Protein AF-A0A6J4P1A6-F1 (afdb_monomer_lite)

pLDDT: mean 94.54, std 6.15, range [62.12, 98.62]

Secondary structure (DSSP, 8-state):
-----HHHHHHTS--S----GGG--HHHHHHHHHHHHHS-HHHHHHHHHHHHHTTTTSS-HHHHHHHHHHTT-

Foldseek 3Di:
DVDDDLLCVQLVHCLDPDQDDPSPDPPVVVVVVVVCVVPVVSVVVSVVSSCVSVQPVHDDVVVVVVVVVVVVD

Radius of gyration: 16.76 Å; chains: 1; bounding box: 36×24×47 Å

Organism: NCBI:txid543078

Structure (mmCIF, N/CA/C/O backbone):
data_AF-A0A6J4P1A6-F1
#
_entry.id   AF-A0A6J4P1A6-F1
#
loop_
_atom_site.group_PDB
_atom_site.id
_atom_site.type_symbol
_atom_site.label_atom_id
_atom_site.label_alt_id
_atom_site.label_comp_id
_atom_site.label_asym_id
_atom_site.label_entity_id
_atom_site.label_seq_id
_atom_site.pdbx_PDB_ins_code
_atom_site.Cartn_x
_atom_site.Cartn_y
_atom_site.Cartn_z
_atom_site.occupancy
_atom_site.B_iso_or_equiv
_atom_site.auth_seq_id
_atom_site.auth_comp_id
_atom_site.auth_asym_id
_atom_site.auth_atom_id
_atom_site.pdbx_PDB_model_num
ATOM 1 N N . LEU A 1 1 ? 0.176 -12.645 5.967 1.00 69.56 1 LEU A N 1
ATOM 2 C CA . LEU A 1 1 ? -0.225 -11.514 5.106 1.00 69.56 1 LEU A CA 1
ATOM 3 C C . LEU A 1 1 ? 0.638 -11.588 3.863 1.00 69.56 1 LEU A C 1
ATOM 5 O O . LEU A 1 1 ? 1.844 -11.730 4.001 1.00 69.56 1 LEU A O 1
ATOM 9 N N . ASP A 1 2 ? 0.027 -11.587 2.690 1.00 88.69 2 ASP A N 1
ATOM 10 C CA . ASP A 1 2 ? 0.683 -11.677 1.379 1.00 88.69 2 ASP A CA 1
ATOM 11 C C . ASP A 1 2 ? 0.945 -10.292 0.749 1.00 88.69 2 ASP A C 1
ATOM 13 O O . ASP A 1 2 ? 1.411 -10.188 -0.380 1.00 88.69 2 ASP A O 1
ATOM 17 N N . THR A 1 3 ? 0.655 -9.228 1.500 1.00 95.81 3 THR A N 1
ATOM 18 C CA . THR A 1 3 ? 0.895 -7.819 1.177 1.00 95.81 3 THR A CA 1
ATOM 19 C C . THR A 1 3 ? 1.185 -7.045 2.464 1.00 95.81 3 THR A C 1
ATOM 21 O O . THR A 1 3 ? 0.788 -7.494 3.546 1.00 95.81 3 THR A O 1
ATOM 24 N N . VAL A 1 4 ? 1.863 -5.898 2.371 1.00 95.75 4 VAL A N 1
ATOM 25 C CA . VAL A 1 4 ? 2.267 -5.110 3.554 1.00 95.75 4 VAL A CA 1
ATOM 26 C C . VAL A 1 4 ? 1.768 -3.670 3.571 1.00 95.75 4 VAL A C 1
ATOM 28 O O . VAL A 1 4 ? 1.812 -3.035 4.625 1.00 95.75 4 VAL A O 1
ATOM 31 N N . THR A 1 5 ? 1.282 -3.120 2.458 1.00 96.56 5 THR A N 1
ATOM 32 C CA . THR A 1 5 ? 0.767 -1.747 2.470 1.00 96.56 5 THR A CA 1
ATOM 33 C C . THR A 1 5 ? -0.628 -1.698 3.077 1.00 96.56 5 THR A C 1
ATOM 35 O O . THR A 1 5 ? -1.506 -2.506 2.765 1.00 96.56 5 THR A O 1
ATOM 38 N N . LEU A 1 6 ? -0.866 -0.685 3.914 1.00 97.12 6 LEU A N 1
ATOM 39 C CA . LEU A 1 6 ? -2.182 -0.423 4.500 1.00 97.12 6 LEU A CA 1
ATOM 40 C C . LEU A 1 6 ? -3.273 -0.335 3.423 1.00 97.12 6 LEU A C 1
ATOM 42 O O . LEU A 1 6 ? -4.375 -0.843 3.614 1.00 97.12 6 LEU A O 1
ATOM 46 N N . VAL A 1 7 ? -2.951 0.270 2.277 1.00 98.06 7 VAL A N 1
ATOM 47 C CA . VAL A 1 7 ? -3.882 0.416 1.157 1.00 98.06 7 VAL A CA 1
ATOM 48 C C . VAL A 1 7 ? -4.304 -0.945 0.618 1.00 98.06 7 VAL A C 1
ATOM 50 O O . VAL A 1 7 ? -5.4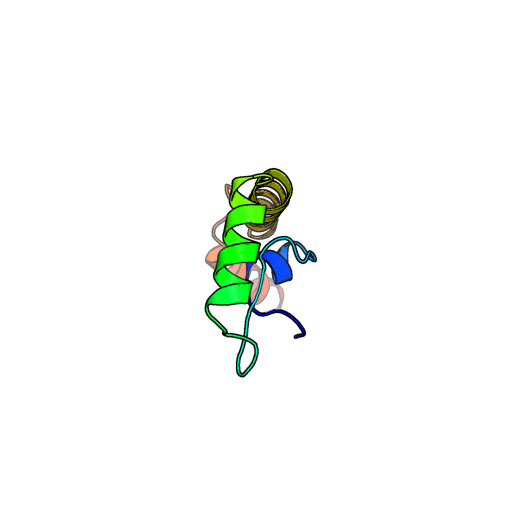99 -1.226 0.585 1.00 98.06 7 VAL A O 1
ATOM 53 N N . ASN A 1 8 ? -3.362 -1.819 0.255 1.00 97.88 8 ASN A N 1
ATOM 54 C CA . ASN A 1 8 ? -3.686 -3.145 -0.274 1.00 97.88 8 ASN A CA 1
ATOM 55 C C . ASN A 1 8 ? -4.432 -4.011 0.752 1.00 97.88 8 ASN A C 1
ATOM 57 O O . ASN A 1 8 ? -5.408 -4.670 0.395 1.00 97.88 8 ASN A O 1
ATOM 61 N N . ILE A 1 9 ? -4.026 -3.962 2.027 1.00 97.81 9 ILE A N 1
ATOM 62 C CA . ILE A 1 9 ? -4.666 -4.715 3.117 1.00 97.81 9 ILE A CA 1
ATOM 63 C C . ILE A 1 9 ? -6.120 -4.271 3.303 1.00 97.81 9 ILE A C 1
ATOM 65 O O . ILE A 1 9 ? -7.032 -5.093 3.260 1.00 97.81 9 ILE A O 1
ATOM 69 N N . VAL A 1 10 ? -6.351 -2.971 3.497 1.00 97.12 10 VAL A N 1
ATOM 70 C CA . VAL A 1 10 ? -7.680 -2.442 3.837 1.00 97.12 10 VAL A CA 1
ATOM 71 C C . VAL A 1 10 ? -8.606 -2.427 2.625 1.00 97.12 10 VAL A C 1
ATOM 73 O O . VAL A 1 10 ? -9.802 -2.671 2.773 1.00 97.12 10 VAL A O 1
ATOM 76 N N . SER A 1 11 ? -8.090 -2.154 1.422 1.00 97.31 11 SER A N 1
ATOM 77 C CA . SER A 1 11 ? -8.897 -2.179 0.193 1.00 97.31 11 SER A CA 1
ATOM 78 C C . SER A 1 11 ? -9.173 -3.603 -0.306 1.00 97.31 11 SER A C 1
ATOM 80 O O . SER A 1 11 ? -10.185 -3.812 -0.974 1.00 97.31 11 SER A O 1
ATOM 82 N N . GLY A 1 12 ? -8.343 -4.588 0.056 1.00 96.69 12 GLY A N 1
ATOM 83 C CA . GLY A 1 12 ? -8.414 -5.951 -0.478 1.00 96.69 12 GLY A CA 1
ATOM 84 C C . GLY A 1 12 ? -7.923 -6.047 -1.927 1.00 96.69 12 GLY A C 1
ATOM 85 O O . GLY A 1 12 ? -8.411 -6.879 -2.685 1.00 96.69 12 GLY A O 1
ATOM 86 N N . THR A 1 13 ? -7.001 -5.168 -2.333 1.00 96.75 13 THR A N 1
ATOM 87 C CA . THR A 1 13 ? -6.495 -5.067 -3.713 1.00 96.75 13 THR A CA 1
ATOM 88 C C . THR A 1 13 ? -4.971 -5.217 -3.783 1.00 96.75 13 THR A C 1
ATOM 90 O O . THR A 1 13 ? -4.290 -5.384 -2.769 1.00 96.75 13 THR A O 1
ATOM 93 N N . ARG A 1 14 ? -4.426 -5.168 -5.004 1.00 96.31 14 ARG A N 1
ATOM 94 C CA . ARG A 1 14 ? -2.983 -5.074 -5.299 1.00 96.31 14 ARG A CA 1
ATOM 95 C C . ARG A 1 14 ? -2.660 -3.803 -6.086 1.00 96.31 14 ARG A C 1
ATOM 97 O O . ARG A 1 14 ? -1.808 -3.800 -6.965 1.00 96.31 14 ARG A O 1
ATOM 104 N N . ALA A 1 15 ? -3.404 -2.734 -5.810 1.00 97.38 15 ALA A N 1
ATOM 105 C CA . ALA A 1 15 ? -3.294 -1.481 -6.545 1.00 97.38 15 ALA A CA 1
ATOM 106 C C . ALA A 1 15 ? -2.013 -0.696 -6.210 1.00 97.38 15 ALA A C 1
ATOM 108 O O . ALA A 1 15 ? -1.592 0.158 -6.989 1.00 97.38 15 ALA A O 1
ATOM 109 N N . VAL A 1 16 ? -1.385 -0.969 -5.060 1.00 97.69 16 VAL A N 1
ATOM 110 C CA . VAL A 1 16 ? -0.030 -0.497 -4.752 1.00 97.69 16 VAL A CA 1
ATOM 111 C C . VAL A 1 16 ? 0.967 -1.604 -5.100 1.00 97.69 16 VAL A C 1
ATOM 113 O O . VAL A 1 16 ? 0.902 -2.670 -4.485 1.00 97.69 16 VAL A O 1
ATOM 116 N N . PRO A 1 17 ? 1.883 -1.383 -6.057 1.00 97.31 17 PRO A N 1
ATOM 117 C CA . PRO A 1 17 ? 2.960 -2.326 -6.329 1.00 97.31 17 PRO A CA 1
ATOM 118 C C . PRO A 1 17 ? 3.893 -2.467 -5.126 1.00 97.31 17 PRO A C 1
ATOM 120 O O . PRO A 1 17 ? 4.283 -1.473 -4.514 1.00 97.31 17 PRO A O 1
ATOM 123 N N . GLU A 1 18 ? 4.270 -3.700 -4.796 1.00 96.62 18 GLU A N 1
ATOM 124 C CA . GLU A 1 18 ? 5.108 -4.012 -3.639 1.00 96.62 18 GLU A CA 1
ATOM 125 C C . GLU A 1 18 ? 6.298 -4.873 -4.061 1.00 96.62 18 GLU A C 1
ATOM 127 O O . GLU A 1 18 ? 6.136 -5.925 -4.675 1.00 96.62 18 GLU A O 1
ATOM 132 N N . PHE A 1 19 ? 7.499 -4.430 -3.692 1.00 97.00 19 PHE A N 1
ATOM 133 C CA . PHE A 1 19 ? 8.761 -5.098 -3.998 1.00 97.00 19 PHE A CA 1
ATOM 134 C C . PHE A 1 19 ? 9.529 -5.294 -2.692 1.00 97.00 19 PHE A C 1
ATOM 136 O O . PHE A 1 19 ? 10.195 -4.385 -2.202 1.00 97.00 19 PHE A O 1
ATOM 143 N N . LEU A 1 20 ? 9.370 -6.469 -2.081 1.00 94.50 20 LEU A N 1
ATOM 144 C CA . LEU A 1 20 ? 9.862 -6.760 -0.732 1.00 94.50 20 LEU A CA 1
ATOM 145 C C . LEU A 1 20 ? 11.032 -7.747 -0.770 1.00 94.50 20 LEU A C 1
ATOM 147 O O . LEU A 1 20 ? 11.073 -8.654 -1.603 1.00 94.50 20 LEU A O 1
ATOM 151 N N . GLY A 1 21 ? 11.971 -7.601 0.168 1.00 94.88 21 GLY A N 1
ATOM 152 C CA . GLY A 1 21 ? 13.100 -8.521 0.313 1.00 94.88 21 GLY A CA 1
ATOM 153 C C . GLY A 1 21 ? 13.918 -8.640 -0.984 1.00 94.88 21 GLY A C 1
ATOM 154 O O . GLY A 1 21 ? 14.259 -7.611 -1.566 1.00 94.88 21 GLY A O 1
ATOM 155 N N . PRO A 1 22 ? 14.212 -9.859 -1.477 1.00 96.50 22 PRO A N 1
ATOM 156 C CA . PRO A 1 22 ? 14.965 -10.053 -2.719 1.00 96.50 22 PRO A CA 1
ATOM 157 C C . PRO A 1 22 ? 14.346 -9.390 -3.958 1.00 96.50 22 PRO A C 1
ATOM 159 O O . PRO A 1 22 ? 15.077 -9.049 -4.886 1.00 96.50 22 PRO A O 1
ATOM 162 N N . ALA A 1 23 ? 13.025 -9.180 -3.975 1.00 95.88 23 ALA A N 1
ATOM 163 C CA . ALA A 1 23 ? 12.332 -8.514 -5.076 1.00 95.88 23 ALA A CA 1
ATOM 164 C C . ALA A 1 23 ? 12.509 -6.984 -5.070 1.00 95.88 23 ALA A C 1
ATOM 166 O O . ALA A 1 23 ? 12.151 -6.340 -6.053 1.00 95.88 23 ALA A O 1
ATOM 167 N N . CYS A 1 24 ? 13.063 -6.399 -3.998 1.00 96.88 24 CYS A N 1
ATOM 168 C CA . CYS A 1 24 ? 13.367 -4.970 -3.892 1.00 96.88 24 CYS A CA 1
ATOM 169 C C . CYS A 1 24 ? 14.559 -4.604 -4.792 1.00 96.88 24 CYS A C 1
ATOM 171 O O . CYS A 1 24 ? 15.689 -4.441 -4.336 1.00 96.88 24 CYS A O 1
ATOM 173 N N . GLN A 1 25 ? 14.300 -4.541 -6.097 1.00 98.19 25 GLN A N 1
ATOM 174 C CA . GLN A 1 25 ? 15.293 -4.290 -7.135 1.00 98.19 25 GLN A CA 1
ATOM 175 C C . GLN A 1 25 ? 14.956 -2.992 -7.884 1.00 98.19 25 GLN A C 1
ATOM 177 O O . GLN A 1 25 ? 13.791 -2.788 -8.235 1.00 98.19 25 GLN A O 1
ATOM 182 N N . PRO A 1 26 ? 15.943 -2.126 -8.188 1.00 98.19 26 PRO A N 1
ATOM 183 C CA . PRO A 1 26 ? 15.682 -0.816 -8.789 1.00 98.19 26 PRO A CA 1
ATOM 184 C C . PRO A 1 26 ? 14.901 -0.858 -10.109 1.00 98.19 26 PRO A C 1
ATOM 186 O O . PRO A 1 26 ? 13.987 -0.061 -10.295 1.00 98.19 26 PRO A O 1
ATOM 189 N N . GLY A 1 27 ? 15.233 -1.790 -11.010 1.00 98.50 27 GLY A N 1
ATOM 190 C CA . GLY A 1 27 ? 14.602 -1.896 -12.333 1.00 98.50 27 GLY A CA 1
ATOM 191 C C . GLY A 1 27 ? 13.087 -2.141 -12.263 1.00 98.50 27 GLY A C 1
ATOM 192 O O . GLY A 1 27 ? 12.328 -1.278 -12.701 1.00 98.50 27 GLY A O 1
ATOM 193 N N . PRO A 1 28 ? 12.634 -3.257 -11.658 1.00 98.31 28 PRO A N 1
ATOM 194 C CA . PRO A 1 28 ? 11.208 -3.552 -11.498 1.00 98.31 28 PRO A CA 1
ATOM 195 C C . PRO A 1 28 ? 10.428 -2.465 -10.747 1.00 98.31 28 PRO A C 1
ATOM 197 O O . PRO A 1 28 ? 9.294 -2.153 -11.109 1.00 98.31 28 PRO A O 1
ATOM 200 N N . ILE A 1 29 ? 11.043 -1.845 -9.732 1.00 98.38 29 ILE A N 1
ATOM 201 C CA . ILE A 1 29 ? 10.428 -0.731 -9.000 1.00 98.38 29 ILE A CA 1
ATOM 202 C C . ILE A 1 29 ? 10.202 0.462 -9.934 1.00 98.38 29 ILE A C 1
ATOM 204 O O . ILE A 1 29 ? 9.102 1.013 -9.964 1.00 98.38 29 ILE A O 1
ATOM 208 N N . ALA A 1 30 ? 11.223 0.859 -10.699 1.00 98.50 30 ALA A N 1
ATOM 209 C CA . ALA A 1 30 ? 11.138 1.995 -11.611 1.00 98.50 30 ALA A CA 1
ATOM 210 C C . ALA A 1 30 ? 10.088 1.766 -12.708 1.00 98.50 30 ALA A C 1
ATOM 212 O O . ALA A 1 30 ? 9.256 2.639 -12.950 1.00 98.50 30 ALA A O 1
ATOM 213 N N . GLU A 1 31 ? 10.077 0.582 -13.322 1.00 98.62 31 GLU A N 1
ATOM 214 C CA . GLU A 1 31 ? 9.076 0.204 -14.323 1.00 98.62 31 GLU A CA 1
ATOM 215 C C . GLU A 1 31 ? 7.658 0.262 -13.745 1.00 98.62 31 GLU A C 1
ATOM 217 O O . GLU A 1 31 ? 6.761 0.891 -14.309 1.00 98.62 31 GLU A O 1
ATOM 222 N N . SER A 1 32 ? 7.454 -0.331 -12.570 1.00 97.81 32 SER A N 1
ATOM 223 C CA . SER A 1 32 ? 6.140 -0.334 -11.942 1.00 97.81 32 SER A CA 1
ATOM 224 C C . SER A 1 32 ? 5.684 1.058 -11.512 1.00 97.81 32 SER A C 1
ATOM 226 O O . SER A 1 32 ? 4.485 1.338 -11.551 1.00 97.81 32 SER A O 1
ATOM 228 N N . LEU A 1 33 ? 6.608 1.930 -11.108 1.00 97.69 33 LEU A N 1
ATOM 229 C CA . LEU A 1 33 ? 6.297 3.319 -10.798 1.00 97.69 33 LEU A CA 1
ATOM 230 C C . LEU A 1 33 ? 5.850 4.074 -12.055 1.00 97.69 33 LEU A C 1
ATOM 232 O O . LEU A 1 33 ? 4.846 4.782 -12.006 1.00 97.69 33 LEU A O 1
ATOM 236 N N . LEU A 1 34 ? 6.540 3.890 -13.185 1.00 98.62 34 LEU A N 1
ATOM 237 C CA . LEU A 1 34 ? 6.135 4.476 -14.466 1.00 98.62 34 LEU A CA 1
ATOM 238 C C . LEU A 1 34 ? 4.736 4.005 -14.886 1.00 98.62 34 LEU A C 1
ATOM 240 O O . LEU A 1 34 ? 3.924 4.823 -15.317 1.00 98.62 34 LEU A O 1
ATOM 244 N N . ASN A 1 35 ? 4.415 2.726 -14.678 1.00 98.19 35 ASN A N 1
ATOM 245 C CA . ASN A 1 35 ? 3.080 2.190 -14.953 1.00 98.19 35 ASN A CA 1
ATOM 246 C C . ASN A 1 35 ? 1.996 2.849 -14.083 1.00 98.19 35 ASN A C 1
ATOM 248 O O . ASN A 1 35 ? 0.936 3.212 -14.591 1.00 98.19 35 ASN A O 1
ATOM 252 N N . VAL A 1 36 ? 2.265 3.066 -12.790 1.00 97.94 36 VAL A N 1
ATOM 253 C CA . VAL A 1 36 ? 1.345 3.794 -11.896 1.00 97.94 36 VAL A CA 1
ATOM 254 C C . VAL A 1 36 ? 1.185 5.250 -12.333 1.00 97.94 36 VAL A C 1
ATOM 256 O O . VAL A 1 36 ? 0.074 5.771 -12.315 1.00 97.94 36 VAL A O 1
ATOM 259 N N . LEU A 1 37 ? 2.269 5.912 -12.746 1.00 98.12 37 LEU A N 1
ATOM 260 C CA . LEU A 1 37 ? 2.211 7.290 -13.238 1.00 98.12 37 LEU A CA 1
ATOM 261 C C . LEU A 1 37 ? 1.364 7.406 -14.512 1.00 98.12 37 LEU A C 1
ATOM 263 O O . LEU A 1 37 ? 0.602 8.362 -14.645 1.00 98.12 37 LEU A O 1
ATOM 267 N N . ALA A 1 38 ? 1.471 6.434 -15.419 1.00 98.50 38 ALA A N 1
ATOM 268 C CA . ALA A 1 38 ? 0.684 6.390 -16.647 1.00 98.50 38 ALA A CA 1
ATOM 269 C C . ALA A 1 38 ? -0.799 6.049 -16.399 1.00 98.50 38 ALA A C 1
ATOM 271 O O . ALA A 1 38 ? -1.668 6.590 -17.081 1.00 98.50 38 ALA A O 1
ATOM 272 N N . ALA A 1 39 ? -1.099 5.180 -15.427 1.00 97.94 39 ALA A N 1
ATOM 273 C CA . ALA A 1 39 ? -2.451 4.706 -15.117 1.00 97.94 39 ALA A CA 1
ATOM 274 C C . ALA A 1 39 ? -2.748 4.733 -13.597 1.00 97.94 39 ALA A C 1
ATOM 276 O O . ALA A 1 39 ? -2.840 3.688 -12.945 1.00 97.94 39 ALA A O 1
ATOM 277 N N . PRO A 1 40 ? -2.932 5.924 -13.001 1.00 98.25 40 PRO A N 1
ATOM 278 C CA . PRO A 1 40 ? -2.986 6.091 -11.544 1.00 98.25 40 PRO A CA 1
ATOM 279 C C . PRO A 1 40 ? -4.329 5.719 -10.896 1.00 98.25 40 PRO A C 1
ATOM 281 O O . PRO A 1 40 ? -4.422 5.630 -9.668 1.00 98.25 40 PRO A O 1
ATOM 284 N N . ASP A 1 41 ? -5.393 5.543 -11.679 1.00 98.56 41 ASP A N 1
ATOM 285 C CA . ASP A 1 41 ? -6.763 5.534 -11.153 1.00 98.56 41 ASP A CA 1
ATOM 286 C C . ASP A 1 41 ? -7.058 4.349 -10.235 1.00 98.56 41 ASP A C 1
ATOM 288 O O . ASP A 1 41 ? -7.734 4.518 -9.218 1.00 98.56 41 ASP A O 1
ATOM 292 N N . ALA A 1 42 ? -6.490 3.174 -10.521 1.00 97.62 42 ALA A N 1
ATOM 293 C CA . ALA A 1 42 ? -6.629 2.005 -9.656 1.00 97.62 42 ALA A CA 1
ATOM 294 C C . ALA A 1 42 ? -6.047 2.268 -8.256 1.00 97.62 42 ALA A C 1
ATOM 296 O O . ALA A 1 42 ? -6.696 1.988 -7.246 1.00 97.62 42 ALA A O 1
ATOM 297 N N . GLN A 1 43 ? -4.854 2.868 -8.188 1.00 98.31 43 GLN A N 1
ATOM 298 C CA . GLN A 1 43 ? -4.204 3.196 -6.921 1.00 98.31 43 GLN A CA 1
ATOM 299 C C . GLN A 1 43 ? -4.967 4.291 -6.169 1.00 98.31 43 GLN A C 1
ATOM 301 O O . GLN A 1 43 ? -5.240 4.138 -4.979 1.00 98.31 43 GLN A O 1
ATOM 306 N N . ARG A 1 44 ? -5.392 5.358 -6.857 1.00 98.50 44 ARG A N 1
ATOM 307 C CA . ARG A 1 44 ? -6.198 6.433 -6.248 1.00 98.50 44 ARG A CA 1
ATOM 308 C C . ARG A 1 44 ? -7.518 5.915 -5.692 1.00 98.50 44 ARG A C 1
ATOM 310 O O . ARG A 1 44 ? -7.908 6.281 -4.584 1.00 98.50 44 ARG A O 1
ATOM 317 N N . HIS A 1 45 ? -8.200 5.055 -6.446 1.00 98.56 45 HIS A N 1
ATOM 318 C CA . HIS A 1 45 ? -9.442 4.439 -6.005 1.00 98.56 45 HIS A CA 1
ATOM 319 C C . HIS A 1 45 ? -9.223 3.603 -4.742 1.00 98.56 45 HIS A C 1
ATOM 321 O O . HIS A 1 45 ? -9.971 3.760 -3.778 1.00 98.56 45 HIS A O 1
ATOM 327 N N . ALA A 1 46 ? -8.182 2.764 -4.725 1.00 98.50 46 ALA A N 1
ATOM 328 C CA . ALA A 1 46 ? -7.844 1.956 -3.560 1.00 98.50 46 ALA A CA 1
ATOM 329 C C .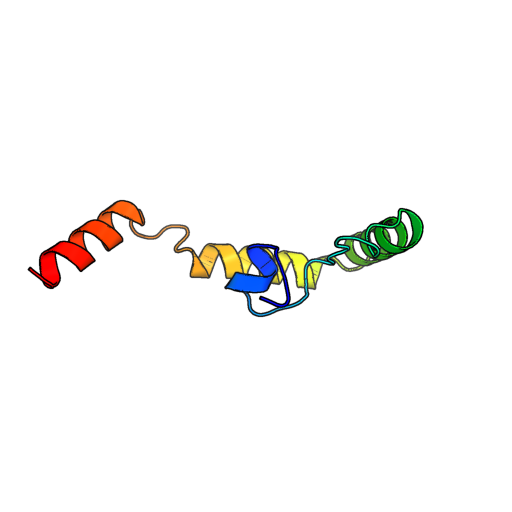 ALA A 1 46 ? -7.507 2.826 -2.340 1.00 98.50 46 ALA A C 1
ATOM 331 O O . ALA A 1 46 ? -8.024 2.567 -1.260 1.00 98.50 46 ALA A O 1
ATOM 332 N N . MET A 1 47 ? -6.724 3.898 -2.510 1.00 98.25 47 MET A N 1
ATOM 333 C CA . MET A 1 47 ? -6.390 4.837 -1.431 1.00 98.25 47 MET A CA 1
ATOM 334 C C . MET A 1 47 ? -7.629 5.530 -0.853 1.00 98.25 47 MET A C 1
ATOM 336 O O . MET A 1 47 ? -7.771 5.617 0.366 1.00 98.25 47 MET A O 1
ATOM 340 N N . ARG A 1 48 ? -8.556 5.987 -1.707 1.00 98.38 48 ARG A N 1
ATOM 341 C CA . ARG A 1 48 ? -9.823 6.585 -1.258 1.00 98.38 48 ARG A CA 1
ATOM 342 C C . ARG A 1 48 ? -10.665 5.574 -0.478 1.00 98.38 48 ARG A C 1
ATOM 344 O O . ARG A 1 48 ? -11.101 5.875 0.629 1.00 98.38 48 ARG A O 1
ATOM 351 N N . LEU A 1 49 ? -10.837 4.366 -1.020 1.00 98.31 49 LEU A N 1
ATOM 352 C CA . LEU A 1 49 ? -11.575 3.291 -0.354 1.00 98.31 49 LEU A CA 1
ATOM 353 C C . LEU A 1 49 ? -10.945 2.920 0.997 1.00 98.31 49 LEU A C 1
ATOM 355 O O . LEU A 1 49 ? -11.659 2.640 1.959 1.00 98.31 49 LEU A O 1
ATOM 359 N N . THR A 1 50 ? -9.614 2.932 1.091 1.00 98.12 50 THR A N 1
ATOM 360 C CA . THR A 1 50 ? -8.902 2.725 2.354 1.00 98.12 50 THR A CA 1
ATOM 361 C C . THR A 1 50 ? -9.310 3.763 3.388 1.00 98.12 50 THR A C 1
ATOM 363 O O . THR A 1 50 ? -9.666 3.385 4.498 1.00 98.12 50 THR A O 1
ATOM 366 N N . MET A 1 51 ? -9.325 5.048 3.037 1.00 96.69 51 MET A N 1
ATOM 367 C CA . MET A 1 51 ? -9.721 6.093 3.981 1.00 96.69 51 MET A CA 1
ATOM 368 C C . MET A 1 51 ? -11.192 5.998 4.398 1.00 96.69 51 MET A C 1
ATOM 370 O O . MET A 1 51 ? -11.504 6.171 5.575 1.00 96.69 51 MET A O 1
ATOM 374 N N . GLU A 1 52 ? -12.085 5.661 3.465 1.00 95.38 52 GLU A N 1
ATOM 375 C CA . GLU A 1 52 ? -13.498 5.397 3.765 1.00 95.38 52 GLU A CA 1
ATOM 376 C C . GLU A 1 52 ? -13.643 4.262 4.786 1.00 95.38 52 GLU A C 1
ATOM 378 O O . GLU A 1 52 ? -14.323 4.415 5.799 1.00 95.38 52 GLU A O 1
ATOM 383 N N . ARG A 1 53 ? -12.937 3.145 4.575 1.00 94.31 53 ARG A N 1
ATOM 384 C CA . ARG A 1 53 ? -12.961 1.987 5.483 1.00 94.31 53 ARG A CA 1
ATOM 385 C C . ARG A 1 53 ? -12.287 2.249 6.828 1.00 94.31 53 ARG A C 1
ATOM 387 O O . ARG A 1 53 ? -12.670 1.634 7.818 1.00 94.31 53 ARG A O 1
ATOM 394 N N . LEU A 1 54 ? -11.314 3.157 6.881 1.00 92.31 54 LEU A N 1
ATOM 395 C CA . LEU A 1 54 ? -10.701 3.616 8.132 1.00 92.31 54 LEU A CA 1
ATOM 396 C C . LEU A 1 54 ? -11.576 4.625 8.892 1.00 92.31 54 LEU A C 1
ATOM 398 O O . LEU A 1 54 ? -11.212 5.023 9.997 1.00 92.31 54 LEU A O 1
ATOM 402 N N . GLY A 1 55 ? -12.723 5.021 8.333 1.00 91.12 55 GLY A N 1
ATOM 403 C CA . GLY A 1 55 ? -13.670 5.916 8.989 1.00 91.12 55 GLY A CA 1
ATOM 404 C C . GLY A 1 55 ? -13.338 7.396 8.818 1.00 91.12 55 GLY A C 1
ATOM 405 O O . GLY A 1 55 ? -13.642 8.185 9.710 1.00 91.12 55 GLY A O 1
ATOM 406 N N . GLN A 1 56 ? -12.716 7.804 7.703 1.00 92.00 56 GLN A N 1
ATOM 407 C CA . GLN A 1 56 ? -12.505 9.225 7.404 1.00 92.00 56 GLN A CA 1
ATOM 408 C C . GLN A 1 56 ? -13.829 10.004 7.503 1.00 92.00 56 GLN A C 1
ATOM 410 O O . GLN A 1 56 ? -14.815 9.658 6.858 1.00 92.00 56 GLN A O 1
ATOM 415 N N . GLY A 1 57 ? -13.834 11.079 8.298 1.00 89.00 57 GLY A N 1
ATOM 416 C CA . GLY A 1 57 ? -15.023 11.905 8.554 1.00 89.00 57 GLY A CA 1
ATOM 417 C C . GLY A 1 57 ? -16.006 11.313 9.572 1.00 89.00 57 GLY A C 1
ATOM 418 O O . GLY A 1 57 ? -16.984 11.970 9.917 1.00 89.00 57 GLY A O 1
ATOM 419 N N . GLY A 1 58 ? -15.747 10.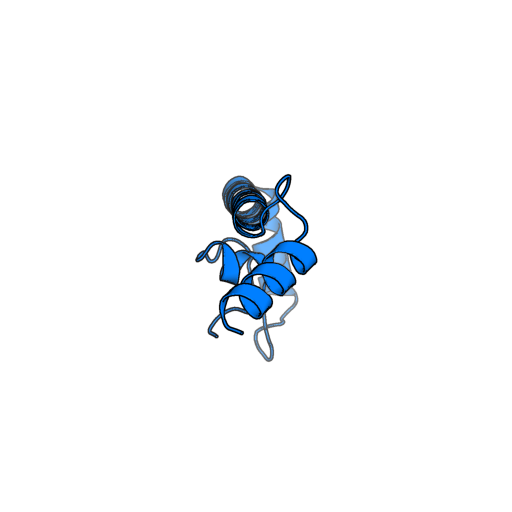100 10.060 1.00 88.75 58 GLY A N 1
ATOM 420 C CA . GLY A 1 58 ? -16.501 9.455 11.123 1.00 88.75 58 GLY A CA 1
ATOM 421 C C . GLY A 1 58 ? -15.988 9.802 12.520 1.00 88.75 58 GLY A C 1
ATOM 422 O O . GLY A 1 58 ? -15.132 10.665 12.724 1.00 88.75 58 GLY A O 1
ATOM 423 N N . GLU A 1 59 ? -16.536 9.101 13.506 1.00 87.69 59 GLU A N 1
ATOM 424 C CA . GLU A 1 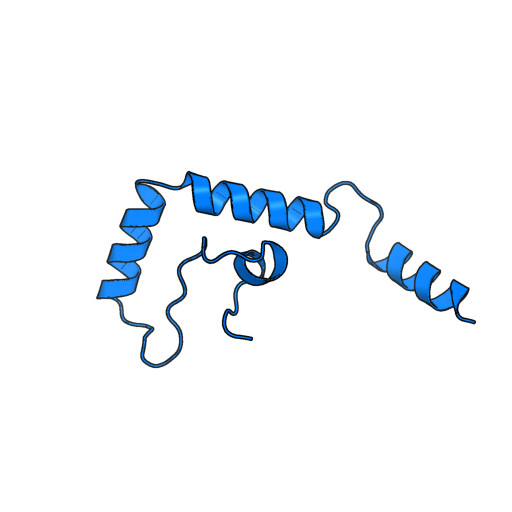59 ? -16.158 9.264 14.903 1.00 87.69 59 GLU A CA 1
ATOM 425 C C . GLU A 1 59 ? -14.699 8.836 15.153 1.00 87.69 59 GLU A C 1
ATOM 427 O O . GLU A 1 59 ? -14.270 7.810 14.615 1.00 87.69 59 GLU A O 1
ATOM 432 N N . PRO A 1 60 ? -13.930 9.568 15.987 1.00 87.81 60 PRO A N 1
ATOM 433 C CA . PRO A 1 60 ? -12.561 9.194 16.304 1.00 87.81 60 PRO A CA 1
ATOM 434 C C . PRO A 1 60 ? -12.447 7.723 16.740 1.00 87.81 60 PRO A C 1
ATOM 436 O O . PRO A 1 60 ? -13.157 7.297 17.659 1.00 87.81 60 PRO A O 1
ATOM 439 N N . PRO A 1 61 ? -11.518 6.944 16.157 1.00 84.56 61 PRO A N 1
ATOM 440 C CA . PRO A 1 61 ? -11.432 5.505 16.397 1.00 84.56 61 PRO A CA 1
ATOM 441 C C . PRO A 1 61 ? -11.174 5.156 17.868 1.00 84.56 61 PRO A C 1
ATOM 443 O O . PRO A 1 61 ? -11.638 4.123 18.342 1.00 84.56 61 PRO A O 1
ATOM 446 N N . GLY A 1 62 ? -10.502 6.034 18.623 1.00 89.00 62 GLY A N 1
ATOM 447 C CA . GLY A 1 62 ? -10.312 5.860 20.066 1.00 89.00 62 GLY A CA 1
ATOM 448 C C . GLY A 1 62 ? -11.621 5.878 20.863 1.00 89.00 62 GLY A C 1
ATOM 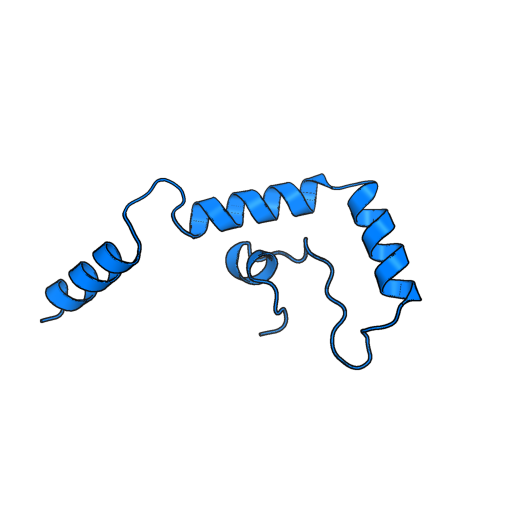449 O O . GLY A 1 62 ? -11.776 5.099 21.800 1.00 89.00 62 GLY A O 1
ATOM 450 N N . LEU A 1 63 ? -12.591 6.709 20.467 1.00 90.50 63 LEU A N 1
ATOM 451 C CA . LEU A 1 63 ? -13.899 6.764 21.123 1.00 90.50 63 LEU A CA 1
ATOM 452 C C . LEU A 1 63 ? -14.754 5.541 20.778 1.00 90.50 63 LEU A C 1
ATOM 454 O O . LEU A 1 63 ? -15.379 4.964 21.669 1.00 90.50 63 LEU A O 1
ATOM 458 N N . LEU A 1 64 ? -14.730 5.112 19.511 1.00 85.50 64 LEU A N 1
ATOM 459 C CA . LEU A 1 64 ? -15.362 3.864 19.077 1.00 85.50 64 LEU A CA 1
ATOM 460 C C . LEU A 1 64 ? -14.788 2.666 19.844 1.00 85.50 64 LEU A C 1
ATOM 462 O O . LEU A 1 64 ? -15.544 1.850 20.369 1.00 85.50 64 LEU A O 1
ATOM 466 N N . ALA A 1 65 ? -13.460 2.588 19.971 1.00 90.19 65 ALA A N 1
ATOM 467 C CA . ALA A 1 65 ? -12.786 1.532 20.719 1.00 90.19 65 ALA A CA 1
ATOM 468 C C . ALA A 1 65 ? -13.164 1.551 22.209 1.00 90.19 65 ALA A C 1
ATOM 470 O O . ALA A 1 65 ? -13.522 0.509 22.757 1.00 90.19 65 ALA A O 1
ATOM 471 N N . ALA A 1 66 ? -13.154 2.726 22.849 1.00 94.12 66 ALA A N 1
ATOM 472 C CA . ALA A 1 66 ? -13.538 2.879 24.251 1.00 94.12 66 ALA A CA 1
ATOM 473 C C . ALA A 1 66 ? -14.989 2.439 24.501 1.00 94.12 66 ALA A C 1
ATOM 475 O O . ALA A 1 66 ? -15.235 1.623 25.388 1.00 94.12 66 ALA A O 1
ATOM 476 N N . ARG A 1 67 ? -15.945 2.901 23.681 1.00 91.56 67 ARG A N 1
ATOM 477 C CA . ARG A 1 67 ? -17.351 2.462 23.750 1.00 91.56 67 ARG A CA 1
ATOM 478 C C . ARG A 1 67 ? -17.490 0.964 23.563 1.00 91.56 67 ARG A C 1
ATOM 480 O O . ARG A 1 67 ? -18.206 0.318 24.320 1.00 91.56 67 ARG A O 1
ATOM 487 N N . ALA A 1 68 ? -16.794 0.417 22.570 1.00 90.69 68 ALA A N 1
ATOM 488 C CA . ALA A 1 68 ? -16.848 -1.002 22.303 1.00 90.69 68 ALA A CA 1
ATOM 489 C C . ALA A 1 68 ? -16.329 -1.805 23.496 1.00 90.69 68 ALA A C 1
ATOM 491 O O . ALA A 1 68 ? -16.880 -2.862 23.732 1.00 90.69 68 ALA A O 1
ATOM 492 N N . ILE A 1 69 ? -15.305 -1.351 24.232 1.00 94.12 69 ILE A N 1
ATOM 493 C CA . ILE A 1 69 ? -14.814 -2.001 25.463 1.00 94.12 69 ILE A CA 1
ATOM 494 C C . ILE A 1 69 ? -15.833 -1.873 26.604 1.00 94.12 69 ILE A C 1
A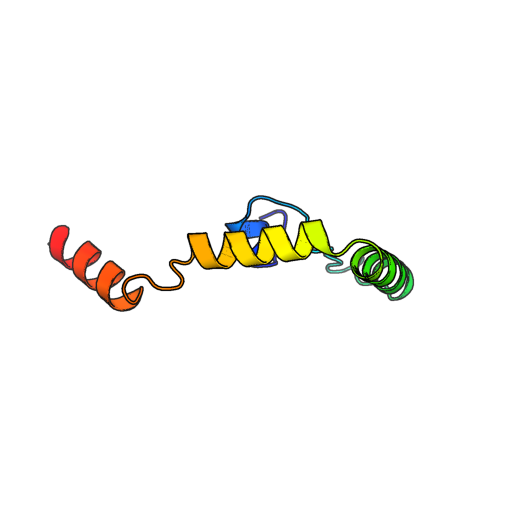TOM 496 O O . ILE A 1 69 ? -16.147 -2.874 27.239 1.00 94.12 69 ILE A O 1
ATOM 500 N N . LEU A 1 70 ? -16.377 -0.675 26.837 1.00 95.88 70 LEU A N 1
ATOM 501 C CA . LEU A 1 70 ? -17.361 -0.440 27.901 1.00 95.88 70 LEU A CA 1
ATOM 502 C C . LEU A 1 70 ? -18.653 -1.243 27.699 1.00 95.88 70 LEU A C 1
ATOM 504 O O . LEU A 1 70 ? -19.236 -1.690 28.671 1.00 95.88 70 LEU A O 1
ATOM 508 N N . ALA A 1 71 ? -19.078 -1.472 26.454 1.00 93.25 71 ALA A N 1
ATOM 509 C CA . ALA A 1 71 ? -20.259 -2.281 26.144 1.00 93.25 71 ALA A CA 1
ATOM 510 C C . ALA A 1 71 ? -20.076 -3.794 26.398 1.00 93.25 71 ALA A C 1
ATOM 512 O O . ALA A 1 71 ? -21.042 -4.544 26.284 1.00 93.25 71 ALA A O 1
ATOM 513 N N . ARG A 1 72 ? -18.848 -4.255 26.682 1.00 84.25 72 ARG A N 1
ATOM 514 C CA . ARG A 1 72 ? -18.532 -5.658 27.038 1.00 84.25 72 ARG A CA 1
ATOM 515 C C . ARG A 1 72 ? -18.240 -5.834 28.530 1.00 84.25 72 ARG A C 1
ATOM 517 O O . ARG A 1 72 ? -17.988 -6.966 28.937 1.00 84.25 72 ARG A O 1
ATOM 524 N N . ALA A 1 73 ? -18.197 -4.735 29.285 1.00 62.12 73 ALA A N 1
ATOM 525 C CA . ALA A 1 73 ? -18.096 -4.726 30.741 1.00 62.12 73 ALA A CA 1
ATOM 526 C C . ALA A 1 73 ? -19.499 -4.809 31.353 1.00 62.12 73 ALA A C 1
ATOM 528 O O . ALA A 1 73 ? -19.619 -5.460 32.412 1.00 62.12 73 ALA A O 1
#

Sequence (73 aa):
LDTVTLVNIVSGTRAVPEFLGPACQPGPIAESLLNVLAAPDAQRHAMRLTMERLGQGGEPPGLLAARAILARA